Protein AF-A0A2V8S9S8-F1 (afdb_monomer)

Nearest PDB structures (foldseek):
  2dkn-assembly1_A  TM=9.849E-01  e=2.828E-04  Pseudomonas sp. B-0831
  2dkn-assembly1_B  TM=9.777E-01  e=3.981E-04  Pseudomonas sp. B-0831
  1fk8-assembly1_A  TM=9.615E-01  e=4.263E-04  Comamonas testosteroni
  4id9-assembly1_B  TM=9.909E-01  e=4.785E-02  Agrobacterium fabrum str. C58
  5if3-assembly1_B  TM=8.841E-01  e=7.724E-02  Burkholderia vietnamiensis G4

Mean predicted aligned error: 7.71 Å

Sequence (65 aa):
MSMKSIPHVPLRARGAIAVTGAASGIGAATTARLIARGHNVITVDLHDAEITCDLGTVVGRRHAL

Radius of gyration: 14.79 Å; Cα contacts (8 Å, |Δi|>4): 89; chains: 1; bounding box: 33×38×28 Å

Secondary structure (DSSP, 8-state):
---PPP-----SS---EEEESTTSHHHHHHHHHHHTTT--EEEEESSSSSEE--TTSHHHHHHT-

Foldseek 3Di:
DDDPDDDDDPPPDLDEAEFEPCPDDPNVVVQVVCVVVVHHYAYEYCDPGPQRFDPVDPVRVVSVD

Solvent-accessible surface area (backbone atoms only — not comparable to full-atom values): 4023 Å² total; per-residue (Å²): 134,86,80,76,78,76,82,79,75,81,74,82,70,95,63,73,43,78,38,66,50,29,60,45,74,70,28,28,55,46,52,54,56,40,46,75,69,72,47,52,71,47,33,26,15,78,47,89,34,83,44,63,39,51,67,92,39,73,65,26,46,60,70,77,108

Structure (mmCIF, N/CA/C/O backbone):
data_AF-A0A2V8S9S8-F1
#
_entry.id   AF-A0A2V8S9S8-F1
#
loop_
_atom_site.group_PDB
_atom_site.id
_atom_site.type_symbol
_atom_site.label_atom_id
_atom_site.label_alt_id
_atom_site.label_comp_id
_atom_site.label_asym_id
_atom_site.label_entity_id
_atom_site.label_seq_id
_atom_site.pdbx_PDB_ins_code
_atom_site.Cartn_x
_atom_site.Cartn_y
_atom_site.Cartn_z
_atom_site.occupancy
_atom_site.B_iso_or_equiv
_atom_site.auth_seq_id
_atom_site.auth_comp_id
_atom_site.auth_asym_id
_atom_site.auth_atom_id
_atom_site.pdbx_PDB_model_num
ATOM 1 N N . MET A 1 1 ? -22.717 25.767 14.131 1.00 43.47 1 MET A N 1
ATOM 2 C CA . MET A 1 1 ? -22.366 25.442 12.731 1.00 43.47 1 MET A CA 1
ATOM 3 C C . MET A 1 1 ? -22.597 23.946 12.555 1.00 43.47 1 MET A C 1
ATOM 5 O O . MET A 1 1 ? -21.838 23.156 13.094 1.00 43.47 1 MET A O 1
ATOM 9 N N . SER A 1 2 ? -23.750 23.561 12.001 1.00 47.06 2 SER A N 1
ATOM 10 C CA . SER A 1 2 ? -24.239 22.174 12.048 1.00 47.06 2 SER A CA 1
ATOM 11 C C . SER A 1 2 ? -23.498 21.311 11.026 1.00 47.06 2 SER A C 1
ATOM 13 O O . SER A 1 2 ? -23.641 21.509 9.819 1.00 47.06 2 SER A O 1
ATOM 15 N N . MET A 1 3 ? -22.669 20.389 11.513 1.00 48.12 3 MET A N 1
ATOM 16 C CA . MET A 1 3 ? -21.959 19.411 10.697 1.00 48.12 3 MET A CA 1
ATOM 17 C C . MET A 1 3 ? -22.988 18.379 10.229 1.00 48.12 3 MET A C 1
ATOM 19 O O . MET A 1 3 ? -23.367 17.487 10.983 1.00 48.12 3 MET A O 1
ATOM 23 N N . LYS A 1 4 ? -23.526 18.561 9.017 1.00 46.59 4 LYS A N 1
ATOM 24 C CA . LYS A 1 4 ? -24.474 17.615 8.410 1.00 46.59 4 LYS A CA 1
ATOM 25 C C . LYS A 1 4 ? -23.822 16.231 8.388 1.00 46.59 4 LYS A C 1
ATOM 27 O O . LYS A 1 4 ? -22.782 16.057 7.753 1.00 46.59 4 LYS A O 1
ATOM 32 N N . SER A 1 5 ? -24.413 15.269 9.097 1.00 55.81 5 SER A N 1
ATOM 33 C CA . SER A 1 5 ? -23.984 13.876 9.030 1.00 55.81 5 SER A CA 1
ATOM 34 C C . SER A 1 5 ? 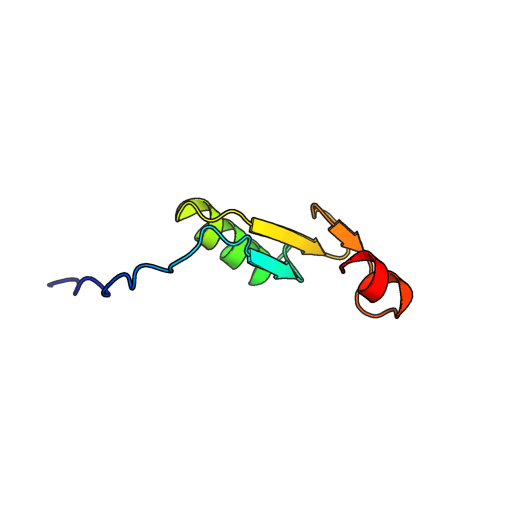-24.151 13.394 7.590 1.00 55.81 5 SER A C 1
ATOM 36 O O . SER A 1 5 ? -25.224 13.489 6.995 1.00 55.81 5 SER A O 1
ATOM 38 N N . ILE A 1 6 ? -23.054 12.935 6.994 1.00 58.28 6 ILE A N 1
ATOM 39 C CA . ILE A 1 6 ? -23.099 12.280 5.691 1.00 58.28 6 ILE A CA 1
ATOM 40 C C . ILE A 1 6 ? -23.809 10.939 5.924 1.00 58.28 6 ILE A C 1
ATOM 42 O O . ILE A 1 6 ? -23.380 10.194 6.809 1.00 58.28 6 ILE A O 1
ATOM 46 N N . PRO A 1 7 ? -24.891 10.616 5.197 1.00 48.78 7 PRO A N 1
ATOM 47 C CA . PRO A 1 7 ? -25.569 9.341 5.366 1.00 48.78 7 PRO A CA 1
ATOM 48 C C . PRO A 1 7 ? -24.593 8.204 5.042 1.00 48.78 7 PRO A C 1
ATOM 50 O O . PRO A 1 7 ? -24.128 8.062 3.910 1.00 48.78 7 PRO A O 1
ATOM 53 N N . HIS A 1 8 ? -24.262 7.401 6.054 1.00 58.44 8 HIS A N 1
ATOM 54 C CA . HIS A 1 8 ? -23.529 6.157 5.873 1.00 58.44 8 HIS A CA 1
ATOM 55 C C . HIS A 1 8 ? -24.460 5.168 5.171 1.00 58.44 8 HIS A C 1
ATOM 57 O O . HIS A 1 8 ? -25.330 4.569 5.798 1.00 58.44 8 HIS A O 1
ATOM 63 N N . VAL A 1 9 ? -24.303 5.024 3.854 1.00 58.09 9 VAL A N 1
ATOM 64 C CA . VAL A 1 9 ? -24.940 3.937 3.107 1.00 58.09 9 VAL A CA 1
ATOM 65 C C . VAL A 1 9 ? -24.399 2.624 3.684 1.00 58.09 9 VAL A C 1
ATOM 67 O O . VAL A 1 9 ? -23.179 2.437 3.683 1.00 58.09 9 VAL A O 1
ATOM 70 N N . PRO A 1 10 ? -25.244 1.718 4.206 1.00 50.12 10 PRO A N 1
ATOM 71 C CA . PRO A 1 10 ? -24.765 0.441 4.702 1.00 50.12 10 PRO A CA 1
ATOM 72 C C . PRO A 1 10 ? -24.277 -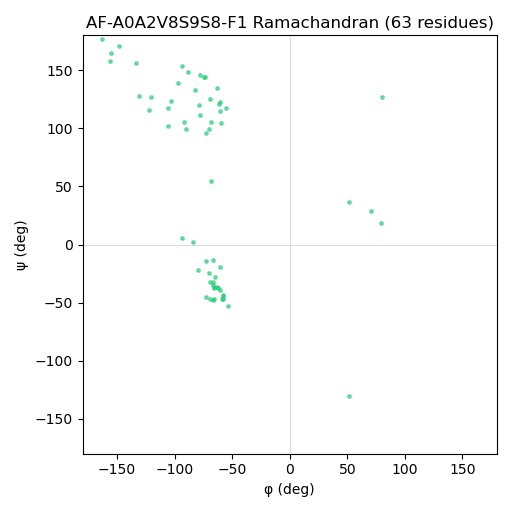0.378 3.504 1.00 50.12 10 PRO A C 1
ATOM 74 O O . PRO A 1 10 ? -25.080 -0.879 2.715 1.00 50.12 10 PRO A O 1
ATOM 77 N N . LEU A 1 11 ? -22.954 -0.488 3.348 1.00 57.66 11 LEU A N 1
ATOM 78 C CA . LEU A 1 11 ? -22.333 -1.416 2.407 1.00 57.66 11 LEU A CA 1
ATOM 79 C C . LEU A 1 11 ? -22.768 -2.828 2.810 1.00 57.66 11 LEU A C 1
ATOM 81 O O . LEU A 1 11 ? -22.332 -3.375 3.823 1.00 57.66 11 LEU A O 1
ATOM 85 N N . ARG A 1 12 ? -23.698 -3.401 2.045 1.00 56.53 12 ARG A N 1
ATOM 86 C CA . ARG A 1 12 ? -24.032 -4.819 2.152 1.00 56.53 12 ARG A CA 1
ATOM 87 C C . ARG A 1 12 ? -22.784 -5.624 1.762 1.00 56.53 12 ARG A C 1
ATOM 89 O O . ARG A 1 12 ? -22.166 -5.336 0.746 1.00 56.53 12 ARG A O 1
ATOM 96 N N . ALA A 1 13 ? -22.498 -6.642 2.575 1.00 51.81 13 ALA A N 1
ATOM 97 C CA . ALA A 1 13 ? -21.381 -7.591 2.535 1.00 51.81 13 ALA A CA 1
ATOM 98 C C . ALA A 1 13 ? -20.040 -7.092 3.111 1.00 51.81 13 ALA A C 1
ATOM 100 O O . ALA A 1 13 ? -19.493 -6.064 2.731 1.00 51.81 13 ALA A O 1
ATOM 101 N N . ARG A 1 14 ? -19.505 -7.895 4.037 1.00 63.12 14 ARG A N 1
ATOM 102 C CA . ARG A 1 14 ? -18.200 -7.777 4.706 1.00 63.12 14 ARG A CA 1
ATOM 103 C C . ARG A 1 14 ? -17.036 -8.033 3.727 1.00 63.12 14 ARG A C 1
ATOM 105 O O . ARG A 1 14 ? -16.244 -8.944 3.942 1.00 63.12 14 ARG A O 1
ATOM 112 N N . GLY A 1 15 ? -16.986 -7.310 2.611 1.00 74.94 15 GLY A N 1
ATOM 113 C CA . GLY A 1 15 ? -15.927 -7.447 1.611 1.00 74.94 15 GLY A CA 1
ATOM 114 C C . GLY A 1 15 ? -14.608 -6.844 2.097 1.00 74.94 15 GLY A C 1
ATOM 115 O O . GLY A 1 15 ? -14.613 -5.830 2.798 1.00 74.94 15 GLY A O 1
ATOM 116 N N . ALA A 1 16 ? -13.488 -7.467 1.731 1.00 90.44 16 ALA A N 1
ATOM 117 C CA . ALA A 1 16 ? -12.169 -6.865 1.894 1.00 90.44 16 ALA A CA 1
ATOM 118 C C . ALA A 1 16 ? -11.960 -5.765 0.843 1.00 90.44 16 ALA A C 1
ATOM 120 O O . ALA A 1 16 ? -12.424 -5.889 -0.292 1.00 90.44 16 ALA A O 1
ATOM 121 N N . ILE A 1 17 ? -11.267 -4.692 1.219 1.00 95.81 17 ILE A N 1
ATOM 122 C CA . ILE A 1 17 ? -10.885 -3.606 0.314 1.00 95.81 17 ILE A CA 1
ATOM 123 C C . ILE A 1 17 ? -9.394 -3.746 0.020 1.00 95.81 17 ILE A C 1
ATOM 125 O O . ILE A 1 17 ? -8.581 -3.629 0.931 1.00 95.81 17 ILE A O 1
ATOM 129 N N . ALA A 1 18 ? -9.030 -3.974 -1.239 1.00 97.31 18 ALA A N 1
ATOM 130 C CA . ALA A 1 18 ? -7.634 -3.932 -1.660 1.00 97.31 18 ALA A CA 1
ATOM 131 C C . ALA A 1 18 ? -7.204 -2.480 -1.930 1.00 97.31 18 ALA A C 1
ATOM 133 O O . ALA A 1 18 ? -7.912 -1.743 -2.621 1.00 97.31 18 ALA A O 1
ATOM 134 N N . VAL A 1 19 ? -6.049 -2.070 -1.404 1.00 98.25 19 VAL A N 1
ATOM 135 C CA . VAL A 1 19 ? -5.447 -0.750 -1.656 1.00 98.25 19 VAL A CA 1
ATOM 136 C C . VAL A 1 19 ? -4.053 -0.939 -2.243 1.00 98.25 19 VAL A C 1
ATOM 138 O O . VAL A 1 19 ? -3.164 -1.455 -1.573 1.00 98.25 19 VAL A O 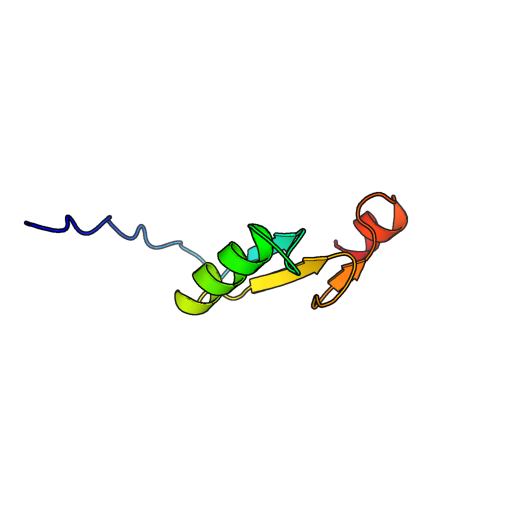1
ATOM 141 N N . THR A 1 20 ? -3.857 -0.497 -3.486 1.00 98.12 20 THR A N 1
ATOM 142 C CA . THR A 1 20 ? -2.545 -0.454 -4.152 1.00 98.12 20 THR A CA 1
ATOM 143 C C . THR A 1 20 ? -1.831 0.869 -3.872 1.00 98.12 20 THR A C 1
ATOM 145 O O . THR A 1 20 ? -2.498 1.901 -3.774 1.00 98.12 20 THR A O 1
ATOM 148 N N . GLY A 1 21 ? -0.499 0.878 -3.816 1.00 98.38 21 GLY A N 1
ATOM 149 C CA . GLY A 1 21 ? 0.253 2.085 -3.449 1.00 98.38 21 GLY A CA 1
ATOM 150 C C . GLY A 1 21 ? 0.091 2.432 -1.961 1.00 98.38 21 GLY A C 1
ATOM 151 O O . GLY A 1 21 ? 0.065 3.605 -1.590 1.00 98.38 21 GLY A O 1
ATOM 152 N N . ALA A 1 22 ? -0.134 1.416 -1.122 1.00 98.50 22 ALA A N 1
ATOM 153 C CA . ALA A 1 22 ? -0.499 1.555 0.283 1.00 98.50 22 ALA A CA 1
ATOM 154 C C . ALA A 1 22 ? 0.636 2.018 1.217 1.00 98.50 22 ALA A C 1
ATOM 156 O O . ALA A 1 22 ? 0.339 2.412 2.344 1.00 98.50 22 ALA A O 1
ATOM 157 N N . ALA A 1 23 ? 1.895 1.992 0.784 1.00 98.38 23 ALA A N 1
ATOM 158 C CA . ALA A 1 23 ? 3.057 2.282 1.622 1.00 98.38 23 ALA A CA 1
ATOM 159 C C . ALA A 1 23 ? 3.295 3.782 1.836 1.00 98.38 23 ALA A C 1
ATOM 161 O O . ALA A 1 23 ? 3.950 4.179 2.799 1.00 98.38 23 ALA A O 1
ATOM 162 N N . SER A 1 24 ? 2.773 4.650 0.959 1.00 98.31 24 SER A N 1
ATOM 163 C CA . SER A 1 24 ? 3.025 6.092 1.056 1.00 98.31 24 SER A CA 1
ATOM 164 C C . SE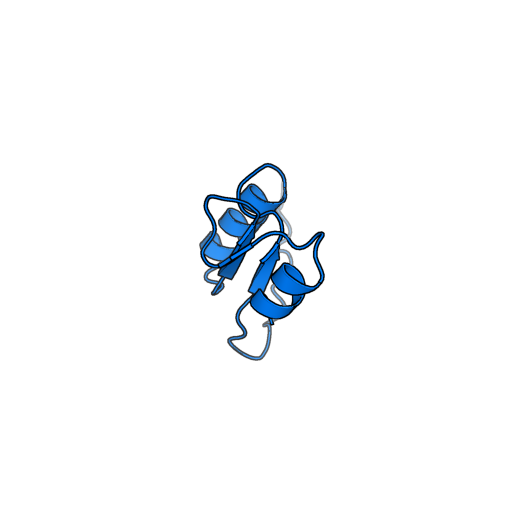R A 1 24 ? 1.873 6.970 0.555 1.00 98.31 24 SER A C 1
ATOM 166 O O . SER A 1 24 ? 0.879 6.503 -0.007 1.00 98.31 24 SER A O 1
ATOM 168 N N . GLY A 1 25 ? 1.992 8.279 0.803 1.00 98.31 25 GLY A N 1
ATOM 169 C CA . GLY A 1 25 ? 1.119 9.311 0.242 1.00 98.31 25 GLY A CA 1
ATOM 170 C C . GLY A 1 25 ? -0.380 9.055 0.435 1.00 98.31 25 GLY A C 1
ATOM 171 O O . GLY A 1 25 ? -0.861 8.797 1.541 1.00 98.31 25 GLY A O 1
ATOM 172 N N . ILE A 1 26 ? -1.130 9.160 -0.665 1.00 98.56 26 ILE A N 1
ATOM 173 C CA . ILE A 1 26 ? -2.593 9.016 -0.676 1.00 98.56 26 ILE A CA 1
ATOM 174 C C . ILE A 1 26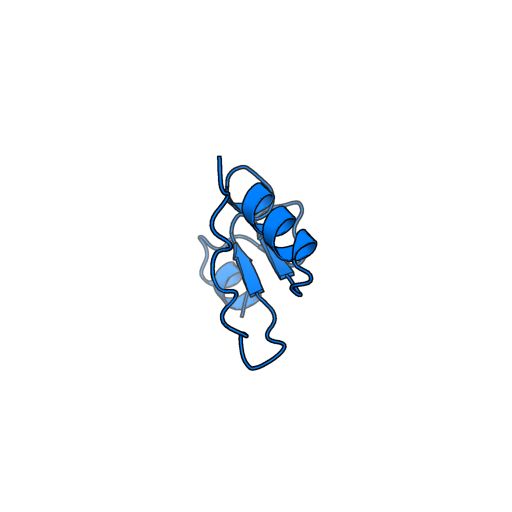 ? -3.018 7.589 -0.315 1.00 98.56 26 ILE A C 1
ATOM 176 O O . ILE A 1 26 ? -4.023 7.427 0.379 1.00 98.56 26 ILE A O 1
ATOM 180 N N . GLY A 1 27 ? -2.278 6.566 -0.746 1.00 98.38 27 GLY A N 1
ATOM 181 C CA . GLY A 1 27 ? -2.628 5.176 -0.463 1.00 98.38 27 GLY A CA 1
ATOM 182 C C . GLY A 1 27 ? -2.512 4.862 1.024 1.00 98.38 27 GLY A C 1
ATOM 183 O O . GLY A 1 27 ? -3.486 4.399 1.611 1.00 98.38 27 GLY A O 1
ATOM 184 N N . ALA A 1 28 ? -1.407 5.248 1.668 1.00 98.69 28 ALA A N 1
ATOM 185 C CA . ALA A 1 28 ? -1.240 5.113 3.118 1.00 98.69 28 ALA A CA 1
ATOM 186 C C . ALA A 1 28 ? -2.339 5.846 3.910 1.00 98.69 28 ALA A C 1
ATOM 188 O O . ALA A 1 28 ? -2.971 5.270 4.800 1.00 98.69 28 ALA A O 1
ATOM 189 N N . ALA A 1 29 ? -2.635 7.102 3.550 1.00 98.75 29 ALA A N 1
ATOM 190 C CA . ALA A 1 29 ? -3.700 7.875 4.193 1.00 98.75 29 ALA A CA 1
ATOM 191 C C . ALA A 1 29 ? -5.093 7.243 3.991 1.00 98.75 29 ALA A C 1
ATOM 193 O O . ALA A 1 29 ? -5.932 7.257 4.896 1.00 98.75 29 ALA A O 1
ATOM 194 N N . THR A 1 30 ? -5.343 6.665 2.814 1.00 98.38 30 THR A N 1
ATOM 195 C CA . THR A 1 30 ? -6.597 5.972 2.490 1.00 98.38 30 THR A CA 1
ATOM 196 C C . THR A 1 30 ? -6.728 4.676 3.282 1.00 98.38 30 THR A C 1
ATOM 198 O O . THR A 1 30 ? -7.766 4.468 3.910 1.00 98.38 30 THR A O 1
ATOM 201 N N . THR A 1 31 ? -5.675 3.857 3.330 1.00 98.44 31 THR A N 1
ATOM 202 C CA . THR A 1 31 ? -5.589 2.641 4.151 1.00 98.44 31 THR A CA 1
ATOM 203 C C . THR A 1 31 ? -5.902 2.953 5.611 1.00 98.44 31 THR A C 1
ATOM 205 O O . THR A 1 31 ? -6.830 2.374 6.174 1.00 98.44 31 THR A O 1
ATOM 208 N N . ALA A 1 32 ? -5.224 3.944 6.202 1.00 98.00 32 ALA A N 1
ATOM 209 C CA . ALA A 1 32 ? -5.461 4.356 7.586 1.00 98.00 32 ALA A CA 1
ATOM 210 C C . ALA A 1 32 ? -6.919 4.786 7.823 1.00 98.00 32 ALA A C 1
ATOM 212 O O . ALA A 1 32 ? -7.550 4.386 8.803 1.00 98.00 32 ALA A O 1
ATOM 213 N N . ARG A 1 33 ? -7.495 5.560 6.896 1.00 97.38 33 ARG A N 1
ATOM 214 C CA . ARG A 1 33 ? -8.890 6.015 6.972 1.00 97.38 33 ARG A CA 1
ATOM 215 C C . ARG A 1 33 ? -9.904 4.877 6.834 1.00 97.38 33 ARG A C 1
ATOM 217 O O . ARG A 1 33 ? -10.970 4.952 7.445 1.00 97.38 33 ARG A O 1
ATOM 224 N N . LEU A 1 34 ? -9.618 3.864 6.019 1.00 95.44 34 LEU A N 1
ATOM 225 C CA . LEU A 1 34 ? -10.478 2.693 5.852 1.00 95.44 34 LEU A CA 1
ATOM 226 C C . LEU A 1 34 ? -10.420 1.785 7.087 1.00 95.44 34 LEU A C 1
ATOM 228 O O . LEU A 1 34 ? -11.470 1.415 7.612 1.00 95.44 34 LEU A O 1
ATOM 232 N N . ILE A 1 35 ? -9.219 1.520 7.609 1.00 94.81 35 ILE A N 1
ATOM 233 C CA . ILE A 1 35 ? -9.019 0.756 8.849 1.00 94.81 35 ILE A CA 1
ATOM 234 C C . ILE A 1 35 ? -9.733 1.437 10.022 1.00 94.81 35 ILE A C 1
ATOM 236 O O . ILE A 1 35 ? -10.493 0.792 10.739 1.00 94.81 35 ILE A O 1
ATOM 240 N N . ALA A 1 36 ? -9.586 2.758 10.178 1.00 94.19 36 ALA A N 1
ATOM 241 C CA . ALA A 1 36 ? -10.248 3.521 11.242 1.00 94.19 36 ALA A CA 1
ATOM 242 C C . ALA A 1 36 ? -11.789 3.464 11.183 1.00 94.19 36 ALA A C 1
ATOM 244 O O . ALA A 1 36 ? -12.460 3.745 12.173 1.00 94.19 36 ALA A O 1
ATOM 245 N N . ARG A 1 37 ? -12.365 3.101 10.031 1.00 92.06 37 ARG A N 1
ATOM 246 C CA . ARG A 1 37 ? -13.811 2.895 9.845 1.00 92.06 37 ARG A CA 1
ATOM 247 C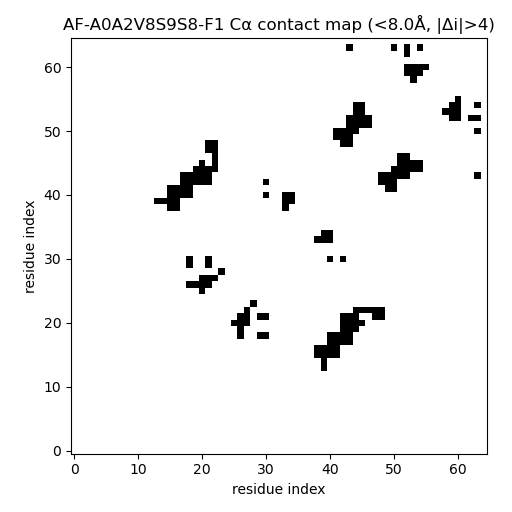 C . ARG A 1 37 ? -14.251 1.444 10.028 1.00 92.06 37 ARG A C 1
ATOM 249 O O . ARG A 1 37 ? -15.421 1.141 9.811 1.00 92.06 37 ARG A O 1
ATOM 256 N N . GLY A 1 38 ? -13.336 0.564 10.431 1.00 89.75 38 GLY A N 1
ATOM 257 C CA . GLY A 1 38 ? -13.605 -0.849 10.673 1.00 89.75 38 GLY A CA 1
ATOM 258 C C . GLY A 1 38 ? -13.661 -1.698 9.403 1.00 89.75 38 GLY A C 1
ATOM 259 O O . GLY A 1 38 ? -14.235 -2.785 9.433 1.00 89.75 38 GLY A O 1
ATOM 260 N N . HIS A 1 39 ? -13.106 -1.221 8.284 1.00 91.50 39 HIS A N 1
ATOM 261 C CA . HIS A 1 39 ? -12.981 -2.043 7.081 1.00 91.50 39 HIS A CA 1
ATOM 262 C C . HIS A 1 39 ? -11.813 -3.028 7.207 1.00 91.50 39 HIS A C 1
ATOM 264 O O . HIS A 1 39 ? -10.773 -2.693 7.770 1.00 91.50 39 HIS A O 1
ATOM 270 N N . ASN A 1 40 ? -11.970 -4.218 6.621 1.00 93.50 40 ASN A N 1
ATOM 271 C CA . ASN A 1 40 ? -10.850 -5.120 6.364 1.00 93.50 40 ASN A CA 1
ATOM 272 C C . ASN A 1 40 ? -10.101 -4.630 5.118 1.00 93.50 40 ASN A C 1
ATOM 274 O O . ASN A 1 40 ? -10.711 -4.534 4.049 1.00 93.50 40 ASN A O 1
ATOM 278 N N . VAL A 1 41 ? -8.820 -4.298 5.255 1.00 96.38 41 VAL A N 1
ATOM 279 C CA . VAL A 1 41 ? -8.012 -3.710 4.180 1.00 96.38 41 VAL A CA 1
ATOM 280 C C . VAL A 1 41 ? -6.821 -4.610 3.890 1.00 96.38 41 VAL A C 1
ATOM 282 O O . VAL A 1 41 ? -6.074 -4.920 4.807 1.00 96.38 41 VAL A O 1
ATOM 285 N N . ILE A 1 42 ? -6.649 -4.976 2.620 1.00 97.62 42 ILE A N 1
ATOM 286 C CA . ILE A 1 42 ? -5.495 -5.725 2.110 1.00 97.62 42 ILE A CA 1
ATOM 287 C C . ILE A 1 42 ? -4.598 -4.728 1.380 1.00 97.62 42 ILE A C 1
ATOM 289 O O . ILE A 1 42 ? -5.057 -4.029 0.470 1.00 97.62 42 ILE A O 1
ATOM 293 N N . THR A 1 43 ? -3.334 -4.621 1.776 1.00 98.44 43 THR A N 1
ATOM 294 C CA . THR A 1 43 ? -2.402 -3.641 1.202 1.00 98.44 43 THR A CA 1
ATOM 295 C C . THR A 1 43 ? -1.525 -4.261 0.119 1.00 98.44 43 THR A C 1
ATOM 297 O O . THR A 1 43 ? -1.038 -5.379 0.267 1.00 98.44 43 THR A O 1
ATOM 300 N N . VAL A 1 44 ? -1.307 -3.522 -0.973 1.00 98.62 44 VAL A N 1
ATOM 301 C CA . VAL A 1 44 ? -0.422 -3.911 -2.080 1.00 98.62 44 VAL A CA 1
ATOM 302 C C . VAL A 1 44 ? 0.523 -2.760 -2.410 1.00 98.62 44 VAL A C 1
ATOM 304 O O . VAL A 1 44 ? 0.075 -1.636 -2.641 1.00 98.62 44 VAL A O 1
ATOM 307 N N . ASP A 1 45 ? 1.824 -3.017 -2.455 1.00 98.69 45 ASP A N 1
ATOM 308 C CA . ASP A 1 45 ? 2.839 -2.023 -2.827 1.00 98.69 45 ASP A CA 1
ATOM 309 C C . ASP A 1 45 ? 4.171 -2.711 -3.190 1.00 98.69 45 ASP A C 1
ATOM 311 O O 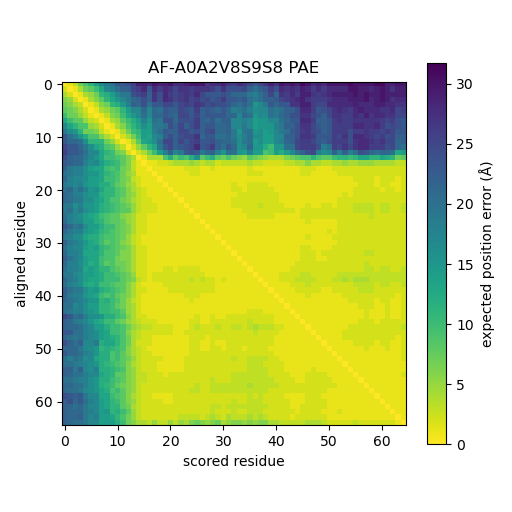. ASP A 1 45 ? 4.300 -3.929 -3.081 1.00 98.69 45 ASP A O 1
ATOM 315 N N . LEU A 1 46 ? 5.168 -1.936 -3.616 1.00 98.38 46 LEU A N 1
ATOM 316 C CA . LEU A 1 46 ? 6.540 -2.385 -3.854 1.00 98.38 46 LEU A CA 1
ATOM 317 C C . LEU A 1 46 ? 7.288 -2.733 -2.559 1.00 98.38 46 LEU A C 1
ATOM 319 O O . LEU A 1 46 ? 8.246 -3.502 -2.606 1.00 98.38 46 LEU A O 1
ATOM 323 N N . HIS A 1 47 ? 6.884 -2.159 -1.425 1.00 97.88 47 HIS A N 1
AT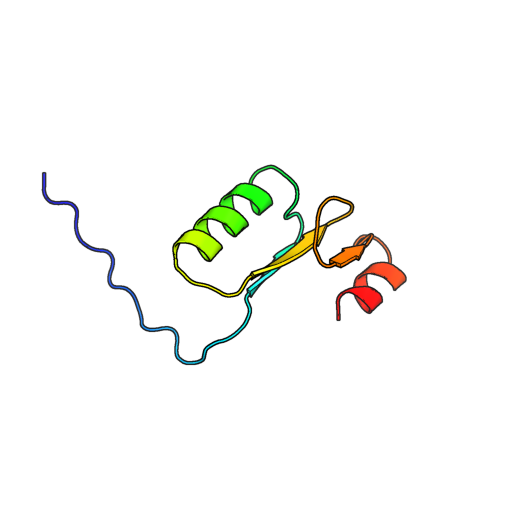OM 324 C CA . HIS A 1 47 ? 7.459 -2.391 -0.097 1.00 97.88 47 HIS A CA 1
ATOM 325 C C . HIS A 1 47 ? 6.423 -2.086 0.999 1.00 97.88 47 HIS A C 1
ATOM 327 O O . HIS A 1 47 ? 5.417 -1.445 0.726 1.00 97.88 47 HIS A O 1
ATOM 333 N N . ASP A 1 48 ? 6.656 -2.526 2.238 1.00 97.88 48 ASP A N 1
ATOM 334 C CA . ASP A 1 48 ? 5.818 -2.208 3.414 1.00 97.88 48 ASP A CA 1
ATOM 335 C C . ASP A 1 48 ? 4.306 -2.478 3.242 1.00 97.88 48 ASP A C 1
ATOM 337 O O . ASP A 1 48 ? 3.455 -1.749 3.760 1.00 97.88 48 ASP A O 1
ATOM 341 N N . ALA A 1 49 ? 3.961 -3.548 2.522 1.00 98.00 49 ALA A N 1
ATOM 342 C CA . ALA A 1 49 ? 2.587 -3.972 2.273 1.00 98.00 49 ALA A CA 1
ATOM 343 C C . ALA A 1 49 ? 2.411 -5.479 2.506 1.00 98.00 49 ALA A C 1
ATOM 345 O O . ALA A 1 49 ? 3.363 -6.252 2.396 1.00 98.00 49 ALA A O 1
ATOM 346 N N . GLU A 1 50 ? 1.178 -5.898 2.794 1.00 98.00 50 GLU A N 1
ATOM 347 C CA . GLU A 1 50 ? 0.811 -7.306 2.977 1.00 98.00 50 GLU A CA 1
ATOM 348 C C . GLU A 1 50 ? 1.140 -8.128 1.725 1.00 98.00 50 GLU A C 1
ATOM 350 O O . GLU A 1 50 ? 1.759 -9.186 1.816 1.00 98.00 50 GLU A O 1
ATOM 355 N N . ILE A 1 51 ? 0.808 -7.593 0.548 1.00 98.06 51 ILE A N 1
ATOM 356 C CA . ILE A 1 51 ? 1.233 -8.126 -0.743 1.00 98.06 51 ILE A CA 1
ATOM 357 C C . ILE A 1 51 ? 2.317 -7.208 -1.308 1.00 98.06 51 ILE A C 1
ATOM 359 O O . ILE A 1 51 ? 2.039 -6.142 -1.861 1.00 98.06 51 ILE A O 1
ATOM 363 N N . THR A 1 52 ? 3.569 -7.637 -1.184 1.00 98.50 52 THR A N 1
ATOM 364 C CA . THR A 1 52 ? 4.723 -6.903 -1.714 1.00 98.50 52 THR A CA 1
ATOM 365 C C . THR A 1 52 ? 5.044 -7.378 -3.135 1.00 98.50 52 THR A C 1
ATOM 367 O O . THR A 1 52 ? 5.572 -8.475 -3.320 1.00 98.50 52 THR A O 1
ATOM 370 N N . CYS A 1 53 ? 4.712 -6.583 -4.157 1.00 98.25 53 CYS A N 1
ATOM 371 C CA . CYS A 1 53 ? 4.962 -6.932 -5.560 1.00 98.25 53 CYS A CA 1
ATOM 372 C C . CYS A 1 53 ? 5.045 -5.711 -6.497 1.00 98.25 53 CYS A C 1
ATOM 374 O O . CYS A 1 53 ? 4.494 -4.647 -6.226 1.00 98.25 53 CYS A O 1
ATOM 376 N N . ASP A 1 54 ? 5.695 -5.888 -7.654 1.00 98.31 54 ASP A N 1
ATOM 377 C CA . ASP A 1 54 ? 5.751 -4.870 -8.711 1.00 98.31 54 ASP A CA 1
ATOM 378 C C . ASP A 1 54 ? 4.595 -5.012 -9.714 1.00 98.31 54 ASP A C 1
ATOM 380 O O . ASP A 1 54 ? 4.654 -5.801 -10.668 1.00 98.31 54 ASP A O 1
ATOM 384 N N . LEU A 1 55 ? 3.557 -4.191 -9.531 1.00 98.19 55 LEU A N 1
ATOM 385 C CA . LEU A 1 55 ? 2.381 -4.126 -10.407 1.00 98.19 55 LEU A CA 1
ATOM 386 C C . LEU A 1 55 ? 2.681 -3.600 -11.827 1.00 98.19 55 LEU A C 1
ATOM 388 O O . LEU A 1 55 ? 1.857 -3.774 -12.735 1.00 98.19 55 LEU A O 1
ATOM 392 N N . GLY A 1 56 ? 3.859 -3.013 -12.063 1.00 97.94 56 GLY A N 1
ATOM 393 C CA . GLY A 1 56 ? 4.342 -2.669 -13.400 1.00 97.94 56 GLY A CA 1
ATOM 394 C C . GLY A 1 56 ? 4.588 -3.908 -14.267 1.00 97.94 56 GLY A C 1
ATOM 395 O O . GLY A 1 56 ? 4.390 -3.879 -15.485 1.00 97.94 56 GLY A O 1
ATOM 396 N N . THR A 1 57 ? 4.906 -5.049 -13.650 1.00 98.44 57 THR A N 1
ATOM 397 C CA . THR A 1 57 ? 5.178 -6.310 -14.355 1.00 98.44 57 THR A CA 1
ATOM 398 C C . THR A 1 57 ? 3.939 -7.199 -14.489 1.00 98.44 57 THR A C 1
ATOM 400 O O . THR A 1 57 ? 3.021 -7.176 -13.671 1.00 98.44 57 THR A O 1
ATOM 403 N N . VAL A 1 58 ? 3.915 -8.055 -15.519 1.00 98.56 58 VAL A N 1
ATOM 404 C CA . VAL A 1 58 ? 2.873 -9.094 -15.661 1.00 98.56 58 VAL A CA 1
ATOM 405 C C . VAL A 1 58 ? 2.901 -10.064 -14.477 1.00 98.56 58 VAL A C 1
ATOM 407 O O . VAL A 1 58 ? 1.848 -10.486 -14.006 1.00 98.56 58 VAL A O 1
ATOM 410 N N . VAL A 1 59 ? 4.098 -10.412 -13.999 1.00 98.50 59 VAL A N 1
A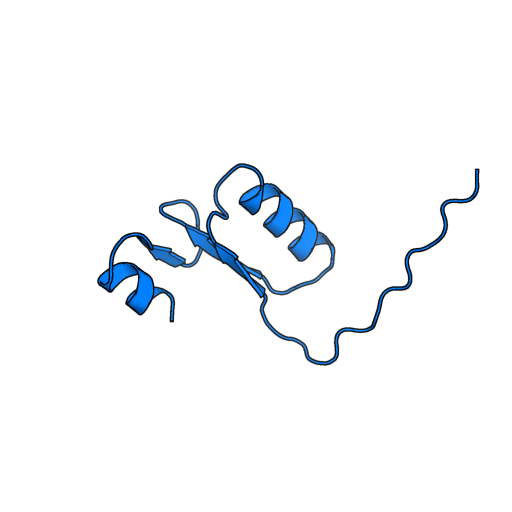TOM 411 C CA . VAL A 1 59 ? 4.285 -11.346 -12.882 1.00 98.50 59 VAL A CA 1
ATOM 412 C C . VAL A 1 59 ? 3.737 -10.757 -11.585 1.00 98.50 59 VAL A C 1
ATOM 414 O O . VAL A 1 59 ? 2.966 -11.430 -10.912 1.00 98.50 59 VAL A O 1
ATOM 417 N N . GLY A 1 60 ? 4.050 -9.500 -11.263 1.00 98.38 60 GLY A N 1
ATOM 418 C CA . GLY A 1 60 ? 3.535 -8.857 -10.054 1.00 98.38 60 GLY A CA 1
ATOM 419 C C . GLY A 1 60 ? 2.022 -8.654 -10.089 1.00 98.38 60 GLY A C 1
ATOM 420 O O . GLY A 1 60 ? 1.355 -8.934 -9.100 1.00 98.38 60 GLY A O 1
ATOM 421 N N . ARG A 1 61 ? 1.433 -8.318 -11.247 1.00 98.31 61 ARG A N 1
ATOM 422 C CA . ARG A 1 61 ? -0.039 -8.303 -11.374 1.00 98.31 61 ARG A CA 1
ATOM 423 C C . ARG A 1 61 ? -0.673 -9.672 -11.151 1.00 98.31 61 ARG A C 1
ATOM 425 O O . ARG A 1 61 ? -1.739 -9.737 -10.563 1.00 98.31 61 ARG A O 1
ATOM 432 N N . ARG A 1 62 ? -0.039 -10.756 -11.612 1.00 98.31 62 ARG A N 1
ATOM 433 C CA . ARG A 1 62 ? -0.515 -12.125 -11.348 1.00 98.31 62 ARG A CA 1
ATOM 434 C C . ARG A 1 62 ? -0.361 -12.526 -9.886 1.00 98.31 62 ARG A C 1
ATOM 436 O O . ARG A 1 62 ? -1.175 -13.295 -9.410 1.00 98.31 62 ARG A O 1
ATOM 443 N N . HIS A 1 63 ? 0.667 -12.030 -9.203 1.00 97.62 63 HIS A N 1
ATOM 444 C CA . HIS A 1 63 ? 0.863 -12.269 -7.774 1.00 97.62 63 HIS A CA 1
ATOM 445 C C . HIS A 1 63 ? -0.238 -11.603 -6.930 1.00 97.62 63 HIS A C 1
ATOM 447 O O . HIS A 1 63 ? -0.607 -12.127 -5.889 1.00 97.62 63 HIS A O 1
ATOM 453 N N . ALA A 1 64 ? -0.762 -10.457 -7.373 1.00 96.38 64 ALA A N 1
ATOM 454 C CA . ALA A 1 64 ? -1.778 -9.690 -6.652 1.00 96.38 64 ALA A CA 1
ATOM 455 C C . ALA A 1 64 ? -3.239 -10.150 -6.880 1.00 96.38 64 ALA A C 1
ATOM 457 O O . ALA A 1 64 ? -4.149 -9.492 -6.372 1.00 96.38 64 ALA A O 1
ATOM 458 N N . LEU A 1 65 ? -3.472 -11.216 -7.659 1.00 92.44 65 LEU A N 1
ATOM 459 C CA . LEU A 1 65 ? -4.794 -11.791 -7.968 1.00 92.44 65 LEU A CA 1
ATOM 460 C C . LEU A 1 65 ? -4.978 -13.140 -7.269 1.00 92.44 65 LEU A C 1
ATOM 462 O O . LEU A 1 65 ? -6.110 -13.383 -6.796 1.00 92.44 65 LEU A O 1
#

pLDDT: mean 87.3, std 18.41, range [43.47, 98.75]